Protein AF-A0A957RJS9-F1 (afdb_monomer)

Nearest PDB structures (foldseek):
  6m83-assembly1_A-2  TM=6.058E-01  e=1.752E+00  Streptomyces fradiae
  6m82-assembly1_A-2  TM=6.053E-01  e=2.153E+00  Streptomyces fradiae
  6m81-assembly1_C-2  TM=5.986E-01  e=2.267E+00  Streptomyces fradiae
  3bxo-assembly1_B  TM=5.721E-01  e=2.513E+00  Streptomyces venezuelae

Solvent-accessible surface area (backbone atoms only — not comparable to full-atom values): 9656 Å² total; per-residue (Å²): 142,85,58,65,47,76,35,85,45,81,56,71,43,81,48,77,42,83,60,87,64,25,33,35,44,46,62,37,84,12,66,46,78,31,78,49,84,51,72,44,66,46,45,76,47,80,50,68,35,68,59,49,77,48,74,51,97,72,52,40,38,40,34,41,34,48,60,46,31,28,43,76,87,35,50,47,50,44,44,31,32,28,30,42,66,40,62,101,87,44,92,41,78,52,57,82,74,50,52,46,35,33,78,46,60,27,24,38,45,33,41,48,99,61,36,39,30,40,36,35,43,25,39,34,79,62,99,77,39,38,38,40,33,46,38,36,40,40,43,45,75,59,86,56,80,44,79,45,74,52,76,49,73,47,69,78,55,71,38,80,43,75,44,59,65,64,94,59,83,80,84,127

Radius of gyration: 19.51 Å; Cα contacts (8 Å, |Δi|>4): 407; chains: 1; bounding box: 46×33×58 Å

Sequence (172 aa):
PGLYAAGTTPFAVDQWQPAGGELVHVQTDGVGVFAITDRVPIARTDEAVEGFTWQNAHYAAHVTSRGEVTVDGHELGRLTVWEECGDTYSDESGALLGTLLATSVPVLVERSAYHAVLAFDAAWQSVDRSATAQVRLTFDASPLLRWAIELDSQGANLRVEMAFATGRPGAI

Mean pr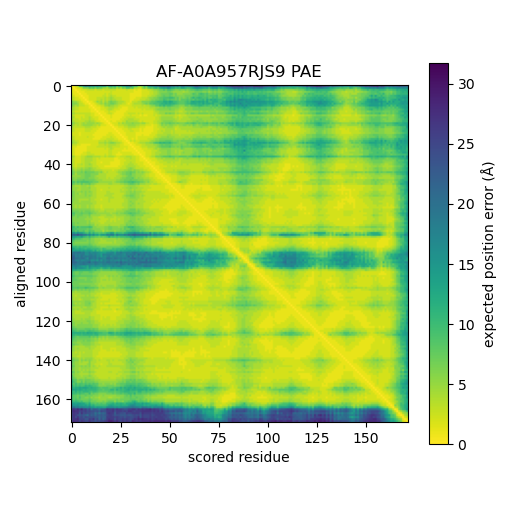edicted aligned error: 5.86 Å

Foldseek 3Di:
DFDKDAAPACDWDFFWDDDPQKTWTDTDRGGDIGGTDDIWGKDFWFDFDQKDWDDAPQWIWMAGQFRFIDIPNWGFWWKWKFFQPDDPPDRDTHDGPGTWTFPGGWTFGIDDPFKTKIWTKTKDDDDFKIKIKTWIWIGGNDNDTDIDIDMDMGDDRMDIDTDTRPPDDPPD

pLDDT: mean 91.06, std 10.21, range [40.44, 98.12]

Secondary structure (DSSP, 8-state):
---EEEE-SSSEEEEEEEETTEEEEEEEESSEEEE---EEEPEEEEEE-SEEEEE-SS-EEEEETT--EEETTEEEEEEEEEEE---TT---EEEEEEE-EESS--EEEEE-SSEEEEEEEEEEE-SS-EEEEEEEEEEESSS--EEEEEEEEESSSEEEEEEE--SS----

Structure (mmCIF, N/CA/C/O backbone):
data_AF-A0A957RJS9-F1
#
_entry.id   AF-A0A957RJS9-F1
#
loop_
_atom_site.group_PDB
_atom_site.id
_atom_site.type_symbol
_atom_site.label_atom_id
_atom_site.label_alt_id
_atom_site.label_comp_id
_atom_site.label_asym_id
_atom_site.label_entity_id
_atom_site.label_seq_id
_atom_site.pdbx_PDB_ins_code
_atom_site.Cartn_x
_atom_site.Cartn_y
_atom_site.Cartn_z
_atom_site.occupancy
_atom_site.B_iso_or_equiv
_atom_site.auth_seq_id
_atom_site.auth_comp_id
_atom_site.auth_asym_id
_atom_site.auth_atom_id
_atom_site.pdbx_PDB_model_num
ATOM 1 N N . PRO A 1 1 ? -8.770 11.585 32.599 1.00 67.06 1 PRO A N 1
ATOM 2 C CA . PRO A 1 1 ? -8.606 11.850 31.147 1.00 67.06 1 PRO A CA 1
ATOM 3 C C . PRO A 1 1 ? -8.996 10.600 30.351 1.00 67.06 1 PRO A C 1
ATOM 5 O O . PRO A 1 1 ? -8.531 9.523 30.701 1.00 67.06 1 PRO A O 1
ATOM 8 N N . GLY A 1 2 ? -9.891 10.728 29.369 1.00 86.50 2 GLY A N 1
ATOM 9 C CA . GLY A 1 2 ? -10.359 9.620 28.525 1.00 86.50 2 GLY A CA 1
ATOM 10 C C . GLY A 1 2 ? -10.203 9.964 27.045 1.00 86.50 2 GLY A C 1
ATOM 11 O O . GLY A 1 2 ? -10.063 11.142 26.713 1.00 86.50 2 GLY A O 1
ATOM 12 N N . LEU A 1 3 ? -10.205 8.952 26.177 1.00 91.44 3 LEU A N 1
ATOM 13 C CA . LEU A 1 3 ? -10.196 9.134 24.726 1.00 91.44 3 LEU A CA 1
ATOM 14 C C . LEU A 1 3 ? -11.609 8.943 24.176 1.00 91.44 3 LEU A C 1
ATOM 16 O O . LEU A 1 3 ? -12.323 8.029 24.587 1.00 91.44 3 LEU A O 1
ATOM 20 N N . TYR A 1 4 ? -11.987 9.812 23.245 1.00 93.56 4 TYR A N 1
ATOM 21 C CA . TYR A 1 4 ? -13.313 9.841 22.652 1.00 93.56 4 TYR A CA 1
ATOM 22 C C . TYR A 1 4 ? -13.207 10.008 21.136 1.00 93.56 4 TYR A C 1
ATOM 24 O O . TYR A 1 4 ? -12.315 10.708 20.656 1.00 93.56 4 TYR A O 1
ATOM 32 N N . ALA A 1 5 ? -14.137 9.405 20.400 1.00 92.88 5 ALA A N 1
ATOM 33 C CA . ALA A 1 5 ? -14.361 9.673 18.987 1.00 92.88 5 ALA A CA 1
ATOM 34 C C . ALA A 1 5 ? -15.458 10.734 18.835 1.00 92.88 5 ALA A C 1
ATOM 36 O O . ALA A 1 5 ? -16.499 10.645 19.487 1.00 92.88 5 ALA A O 1
ATOM 37 N N . ALA A 1 6 ? -15.240 11.722 17.968 1.00 92.69 6 ALA A N 1
ATOM 38 C CA . ALA A 1 6 ? -16.270 12.676 17.568 1.00 92.69 6 ALA A CA 1
ATOM 39 C C . ALA A 1 6 ? -16.845 12.250 16.209 1.00 92.69 6 ALA A C 1
ATOM 41 O O . ALA A 1 6 ? -16.182 12.378 15.181 1.00 92.69 6 ALA A O 1
ATOM 42 N N . GLY A 1 7 ? -18.067 11.722 16.215 1.00 91.06 7 GLY A N 1
ATOM 43 C CA . GLY A 1 7 ? -18.805 11.377 15.006 1.00 91.06 7 GLY A CA 1
ATOM 44 C C . GLY A 1 7 ? -19.395 12.630 14.366 1.00 91.06 7 GLY A C 1
ATOM 45 O O . GLY A 1 7 ? -20.123 13.381 15.013 1.00 91.06 7 GLY A O 1
ATOM 46 N N . THR A 1 8 ? -19.085 12.862 13.094 1.00 92.19 8 THR A N 1
ATOM 47 C CA . THR A 1 8 ? -19.638 13.966 12.283 1.00 92.19 8 THR A CA 1
ATOM 48 C C . THR A 1 8 ? -20.544 13.472 11.157 1.00 92.19 8 THR A C 1
ATOM 50 O O . THR A 1 8 ? -21.145 14.271 10.443 1.00 92.19 8 THR A O 1
ATOM 53 N N . THR A 1 9 ? -20.654 12.153 11.002 1.00 89.38 9 THR A N 1
ATOM 54 C CA . THR A 1 9 ? -21.473 11.485 9.989 1.00 89.38 9 THR A CA 1
ATOM 55 C C . THR A 1 9 ? -22.766 10.974 10.629 1.00 89.38 9 THR A C 1
ATOM 57 O O . THR A 1 9 ? -22.735 10.571 11.789 1.00 89.38 9 THR A O 1
ATOM 60 N N . PRO A 1 10 ? -23.897 10.952 9.902 1.00 91.31 10 PRO A N 1
ATOM 61 C CA . PRO A 1 10 ? -25.143 10.371 10.399 1.00 91.31 10 PRO A CA 1
ATOM 62 C C . PRO A 1 10 ? -25.140 8.832 10.389 1.00 91.31 10 PRO A C 1
ATOM 64 O O . PRO A 1 10 ? -26.079 8.226 10.892 1.00 91.31 10 PRO A O 1
ATOM 67 N N . PHE A 1 11 ? -24.125 8.201 9.798 1.00 92.75 11 PHE A N 1
ATOM 68 C CA . PHE A 1 11 ? -24.020 6.752 9.672 1.00 92.75 11 PHE A CA 1
ATOM 69 C C . PHE A 1 11 ? -23.257 6.137 10.840 1.00 92.75 11 PHE A C 1
ATOM 71 O O . PHE A 1 11 ? -22.338 6.751 11.393 1.00 92.75 11 PHE A O 1
ATOM 78 N N . ALA A 1 12 ? -23.617 4.894 11.162 1.00 92.12 12 ALA A N 1
ATOM 79 C CA . ALA A 1 12 ? -22.854 4.088 12.094 1.00 92.12 12 ALA A CA 1
ATOM 80 C C . ALA A 1 12 ? -21.463 3.774 11.524 1.00 92.12 12 ALA A C 1
ATOM 82 O O . ALA A 1 12 ? -21.300 3.523 10.328 1.00 92.12 12 ALA A O 1
ATOM 83 N N . VAL A 1 13 ? -20.466 3.784 12.399 1.00 91.12 13 VAL A N 1
ATOM 84 C CA . VAL A 1 13 ? -19.081 3.426 12.092 1.00 91.12 13 VAL A CA 1
ATOM 85 C C . VAL A 1 13 ? -18.659 2.387 13.109 1.00 91.12 13 VAL A C 1
ATOM 87 O O . VAL A 1 13 ? -18.857 2.597 14.300 1.00 91.12 13 VAL A O 1
ATOM 90 N N . ASP A 1 14 ? -18.072 1.297 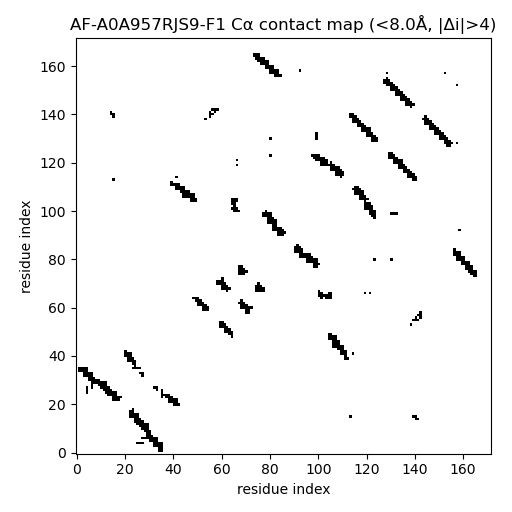12.634 1.00 92.56 14 ASP A N 1
ATOM 91 C CA . ASP A 1 14 ? -17.469 0.255 13.457 1.00 92.56 14 ASP A CA 1
ATOM 92 C C . ASP A 1 14 ? -16.160 -0.166 12.777 1.00 92.56 14 ASP A C 1
ATOM 94 O O . ASP A 1 14 ? -16.168 -0.905 11.791 1.00 92.56 14 ASP A O 1
ATOM 98 N N . GLN A 1 15 ? -15.039 0.414 13.213 1.00 91.75 15 GLN A N 1
ATOM 99 C CA . GLN A 1 15 ? -13.733 0.146 12.606 1.00 91.75 15 GLN A CA 1
ATOM 100 C C . GLN A 1 15 ? -12.565 0.445 13.543 1.00 91.75 15 GLN A C 1
ATOM 102 O O . GLN A 1 15 ? -12.635 1.316 14.410 1.00 91.75 15 GLN A O 1
ATOM 107 N N . TRP A 1 16 ? -11.444 -0.233 13.313 1.00 94.25 16 TRP A N 1
ATOM 108 C CA . TRP A 1 16 ? -10.171 0.100 13.942 1.00 94.25 16 TRP A CA 1
ATOM 109 C C . TRP A 1 16 ? -9.503 1.266 13.213 1.00 94.25 16 TRP A C 1
ATOM 111 O O . TRP A 1 16 ? -9.398 1.250 11.989 1.00 94.25 16 TRP A O 1
ATOM 121 N N . GLN A 1 17 ? -9.027 2.265 13.957 1.00 91.69 17 GLN A N 1
ATOM 122 C CA . GLN A 1 17 ? -8.297 3.403 13.396 1.00 91.69 17 GLN A CA 1
ATOM 123 C C . GLN A 1 17 ? -6.955 3.623 14.099 1.00 91.69 17 GLN A C 1
ATOM 125 O O . GLN A 1 17 ? -6.888 3.506 15.323 1.00 91.69 17 GLN A O 1
ATOM 130 N N . PRO A 1 18 ? -5.890 3.981 13.363 1.00 91.25 18 PRO A N 1
ATOM 131 C CA . PRO A 1 18 ? -4.617 4.349 13.967 1.00 91.25 18 PRO A CA 1
ATOM 132 C C . PRO A 1 18 ? -4.720 5.690 14.702 1.00 91.25 18 PRO A C 1
ATOM 134 O O . PRO A 1 18 ? -5.179 6.691 14.154 1.00 91.25 18 PRO A O 1
ATOM 137 N N . ALA A 1 19 ? -4.239 5.710 15.941 1.00 91.12 19 ALA A N 1
ATOM 138 C CA . ALA A 1 19 ? -4.125 6.887 16.790 1.00 91.12 19 ALA A CA 1
ATOM 139 C C . ALA A 1 19 ? -2.746 6.887 17.469 1.00 91.12 19 ALA A C 1
ATOM 141 O O . ALA A 1 19 ? -2.571 6.446 18.603 1.00 91.12 19 ALA A O 1
ATOM 142 N N . GLY A 1 20 ? -1.726 7.369 16.756 1.00 88.81 20 GLY A N 1
ATOM 143 C CA . GLY A 1 20 ? -0.347 7.337 17.244 1.00 88.81 20 GLY A CA 1
ATOM 144 C C . GLY A 1 20 ? 0.237 5.921 17.221 1.00 88.81 20 GLY A C 1
ATOM 145 O O . GLY A 1 20 ? 0.381 5.338 16.154 1.00 88.81 20 GLY A O 1
ATOM 146 N N . GLY A 1 21 ? 0.632 5.391 18.382 1.00 93.00 21 GLY A N 1
ATOM 147 C CA . GLY A 1 21 ? 1.246 4.057 18.519 1.00 93.00 21 GLY A CA 1
ATOM 148 C C . GLY A 1 21 ? 0.255 2.919 18.789 1.00 93.00 21 GLY A C 1
ATOM 149 O O . GLY A 1 21 ? 0.663 1.817 19.147 1.00 93.00 21 GLY A O 1
ATOM 150 N N . GLU A 1 22 ? -1.041 3.186 18.679 1.00 95.19 22 GLU A N 1
ATOM 151 C CA . GLU A 1 22 ? -2.117 2.242 18.966 1.00 95.19 22 GLU A CA 1
ATOM 152 C C . GLU A 1 22 ? -3.200 2.329 17.889 1.00 95.19 22 GLU A C 1
ATOM 154 O O . GLU A 1 22 ? -3.382 3.360 17.240 1.00 95.19 22 GLU A O 1
ATOM 159 N N . LEU A 1 23 ? -3.924 1.232 17.704 1.00 95.56 23 LEU A N 1
ATOM 160 C CA . LEU A 1 23 ? -5.236 1.231 17.090 1.00 95.56 23 LEU A CA 1
ATOM 161 C C . LEU A 1 23 ? -6.289 1.439 18.167 1.00 95.56 23 LEU A C 1
ATOM 163 O O . LEU A 1 23 ? -6.217 0.849 19.247 1.00 95.56 23 LEU A O 1
ATOM 167 N N . VAL A 1 24 ? -7.306 2.214 17.829 1.00 95.50 24 VAL A N 1
ATOM 168 C CA . VAL A 1 24 ? -8.487 2.436 18.654 1.00 95.50 24 VAL A CA 1
ATOM 169 C C . VAL A 1 24 ? -9.709 1.899 17.930 1.00 95.50 24 VAL A C 1
ATOM 171 O O . VAL A 1 24 ? -9.852 2.100 16.722 1.00 95.50 24 VAL A O 1
ATOM 174 N N . HIS A 1 25 ? -10.583 1.201 18.649 1.00 95.44 25 HIS A N 1
ATOM 175 C CA . HIS A 1 25 ? -11.841 0.740 18.072 1.00 95.44 25 HIS A CA 1
ATOM 176 C C . HIS A 1 25 ? -12.851 1.880 18.125 1.00 95.44 25 HIS A C 1
ATOM 178 O O . HIS A 1 25 ? -13.271 2.318 19.197 1.00 95.44 25 HIS A O 1
ATOM 184 N N . VAL A 1 26 ? -13.190 2.417 16.958 1.00 93.38 26 VAL A N 1
ATOM 185 C CA . VAL A 1 26 ? -14.136 3.519 16.821 1.00 93.38 26 VAL A CA 1
ATOM 186 C C . VAL A 1 26 ? -15.502 2.939 16.499 1.00 93.38 26 VAL A C 1
ATOM 188 O O . VAL A 1 26 ? -15.731 2.467 15.385 1.00 93.38 26 VAL A O 1
ATOM 191 N N . GLN A 1 27 ? -16.394 3.017 17.485 1.00 93.94 27 GLN A N 1
ATOM 192 C CA . GLN A 1 27 ? -17.803 2.670 17.359 1.00 93.94 27 GLN A CA 1
ATOM 193 C C . GLN A 1 27 ? -18.654 3.922 17.582 1.00 93.94 27 GLN A C 1
ATOM 195 O O . GLN A 1 27 ? -18.695 4.474 18.683 1.00 93.94 27 GLN A O 1
ATOM 200 N N . THR A 1 28 ? -19.306 4.401 16.526 1.00 93.75 28 THR A N 1
ATOM 201 C CA . THR A 1 28 ? -20.187 5.576 16.576 1.00 93.75 28 THR A CA 1
ATOM 202 C C . THR A 1 28 ? -21.535 5.242 15.963 1.00 93.75 28 THR A C 1
ATOM 204 O O . THR A 1 28 ? -21.579 4.514 14.977 1.00 93.75 28 THR A O 1
ATOM 207 N N . ASP A 1 29 ? -22.609 5.836 16.475 1.00 93.88 29 ASP A N 1
ATOM 208 C CA . ASP A 1 29 ? -23.967 5.712 15.929 1.00 93.88 29 ASP A CA 1
ATOM 209 C C . ASP A 1 29 ? -24.522 7.106 15.597 1.00 93.88 29 ASP A C 1
ATOM 211 O O . ASP A 1 29 ? -25.343 7.675 16.316 1.00 93.88 29 ASP A O 1
ATOM 215 N N . GLY A 1 30 ? -23.966 7.719 14.549 1.00 92.81 30 GLY A N 1
ATOM 216 C CA . GLY A 1 30 ? -24.329 9.064 14.108 1.00 92.81 30 GLY A CA 1
ATOM 217 C C . GLY A 1 30 ? -23.475 10.193 14.699 1.00 92.81 30 GLY A C 1
ATOM 218 O O . GLY A 1 30 ? -22.321 10.013 15.101 1.00 92.81 30 GLY A O 1
ATOM 219 N N . VAL A 1 31 ? -24.047 11.401 14.715 1.00 95.19 31 VAL A N 1
ATOM 220 C CA . VAL A 1 31 ? -23.353 12.622 15.149 1.00 95.19 31 VAL A CA 1
ATOM 221 C C . VAL A 1 31 ? -23.305 12.686 16.674 1.00 95.19 31 VAL A C 1
ATOM 223 O O . VAL A 1 31 ? -24.347 12.727 17.326 1.00 95.19 31 VAL A O 1
ATOM 226 N N . GLY A 1 32 ? -22.107 12.737 17.258 1.00 95.00 32 GLY A N 1
ATOM 227 C CA . GLY A 1 32 ? -21.956 12.726 18.714 1.00 95.00 32 GLY A CA 1
ATOM 228 C C . GLY A 1 32 ? -20.527 12.509 19.199 1.00 95.00 32 GLY A C 1
ATOM 229 O O . GLY A 1 32 ? -19.574 12.556 18.425 1.00 95.00 32 GLY A O 1
ATOM 230 N N . VAL A 1 33 ? -20.383 12.276 20.503 1.00 95.38 33 VAL A N 1
ATOM 231 C CA . VAL A 1 33 ? -19.105 11.958 21.150 1.00 95.38 33 VAL A CA 1
ATOM 232 C C . VAL A 1 33 ? -19.229 10.599 21.826 1.00 95.38 33 VAL A C 1
ATOM 234 O O . VAL A 1 33 ? -20.102 10.405 22.669 1.00 95.38 33 VAL A O 1
ATOM 237 N N . PHE A 1 34 ? -18.347 9.672 21.466 1.00 95.19 34 PHE A N 1
ATOM 238 C CA . PHE A 1 34 ? -18.408 8.270 21.874 1.00 95.19 34 PHE A CA 1
ATOM 239 C C . PHE A 1 34 ? -17.125 7.894 22.610 1.00 95.19 34 PHE A C 1
ATOM 241 O O . PHE A 1 34 ? -16.030 8.264 22.185 1.00 95.19 34 PHE A O 1
ATOM 248 N N . ALA A 1 35 ? -17.245 7.204 23.745 1.00 95.25 35 ALA A N 1
ATOM 249 C CA . ALA A 1 35 ? -16.085 6.768 24.516 1.00 95.25 35 ALA A CA 1
ATOM 250 C C . ALA A 1 35 ? -15.364 5.620 23.800 1.00 95.25 35 ALA A C 1
ATOM 252 O O . ALA A 1 35 ? -16.009 4.707 23.296 1.00 95.25 35 ALA A O 1
ATOM 253 N N . ILE A 1 36 ? -14.031 5.656 23.794 1.00 95.19 36 ILE A N 1
ATOM 254 C CA . ILE A 1 36 ? -13.207 4.577 23.243 1.00 95.19 36 ILE A CA 1
ATOM 255 C C . ILE A 1 36 ? -12.752 3.674 24.384 1.00 95.19 36 ILE A C 1
ATOM 257 O O . ILE A 1 36 ? -12.014 4.114 25.271 1.00 95.19 36 ILE A O 1
ATOM 261 N N . THR A 1 37 ? -13.176 2.415 24.343 1.00 91.50 37 THR A N 1
ATOM 262 C CA . THR A 1 37 ? -12.833 1.394 25.343 1.00 91.50 37 THR A CA 1
ATOM 263 C C . THR A 1 37 ? -11.740 0.454 24.861 1.00 91.50 37 THR A C 1
ATOM 265 O O . THR A 1 37 ? -10.854 0.116 25.645 1.00 91.50 37 THR A O 1
ATOM 268 N N . ASP A 1 38 ? -11.758 0.092 23.578 1.00 95.06 38 ASP A N 1
ATOM 269 C CA . ASP A 1 38 ? -10.871 -0.932 23.035 1.00 95.06 38 ASP A CA 1
ATOM 270 C C . ASP A 1 38 ? -9.694 -0.334 22.272 1.00 95.06 38 ASP A C 1
ATOM 272 O O . ASP A 1 38 ? -9.820 0.580 21.449 1.00 95.06 38 ASP A O 1
ATOM 276 N N . ARG A 1 39 ? -8.511 -0.854 22.603 1.00 94.75 39 ARG A N 1
ATOM 277 C CA . ARG A 1 39 ? -7.219 -0.365 22.131 1.00 94.75 39 ARG A CA 1
ATOM 278 C C . ARG A 1 39 ? -6.269 -1.527 21.928 1.00 94.75 39 ARG A C 1
ATOM 280 O O . ARG A 1 39 ? -6.190 -2.418 22.772 1.00 94.75 39 ARG A O 1
ATOM 287 N N . VAL A 1 40 ? -5.512 -1.488 20.841 1.00 96.25 40 VAL A N 1
ATOM 288 C CA . VAL A 1 40 ? -4.492 -2.494 20.537 1.00 96.25 40 VAL A CA 1
ATOM 289 C C . VAL A 1 40 ? -3.197 -1.782 20.159 1.00 96.25 40 VAL A C 1
ATOM 291 O O . VAL A 1 40 ? -3.232 -0.900 19.306 1.00 96.25 40 VAL A O 1
ATOM 294 N N . PRO A 1 41 ? -2.044 -2.125 20.758 1.00 96.38 41 PRO A N 1
ATOM 295 C CA . PRO A 1 41 ? -0.779 -1.513 20.371 1.00 96.38 41 PRO A CA 1
ATOM 296 C C . PRO A 1 41 ? -0.422 -1.853 18.918 1.00 96.38 41 PRO A C 1
ATOM 298 O O . PRO A 1 41 ? -0.648 -2.973 18.454 1.00 96.38 41 PRO A O 1
ATOM 301 N N . ILE A 1 42 ? 0.184 -0.896 18.218 1.00 96.69 42 ILE A N 1
ATOM 302 C CA . ILE A 1 42 ? 0.819 -1.124 16.919 1.00 96.69 42 ILE A CA 1
ATOM 303 C C . ILE A 1 42 ? 2.301 -1.387 17.177 1.00 96.69 42 ILE A C 1
ATOM 305 O O . ILE A 1 42 ? 3.028 -0.517 17.662 1.00 96.69 42 ILE A O 1
ATOM 309 N N . ALA A 1 43 ? 2.760 -2.590 16.848 1.00 96.50 43 ALA A N 1
ATOM 310 C CA . ALA A 1 43 ? 4.179 -2.900 16.856 1.00 96.50 43 ALA A CA 1
ATOM 311 C C . ALA A 1 43 ? 4.845 -2.231 15.648 1.00 96.50 43 ALA A C 1
ATOM 313 O O . ALA A 1 43 ? 4.395 -2.409 14.517 1.00 96.50 43 ALA A O 1
ATOM 314 N N . ARG A 1 44 ? 5.924 -1.482 15.889 1.00 95.50 44 ARG A N 1
ATOM 315 C CA . ARG A 1 44 ? 6.834 -1.026 14.833 1.00 95.50 44 ARG A CA 1
ATOM 316 C C . ARG A 1 44 ? 7.903 -2.080 14.627 1.00 95.50 44 ARG A C 1
ATOM 318 O O . ARG A 1 44 ? 8.464 -2.570 15.605 1.00 95.50 44 ARG A O 1
ATOM 325 N N . THR A 1 45 ? 8.150 -2.429 13.377 1.00 95.31 45 THR A N 1
ATOM 326 C CA . THR A 1 45 ? 9.032 -3.537 13.010 1.00 95.31 45 THR A CA 1
ATOM 327 C C . THR A 1 45 ? 9.908 -3.135 11.826 1.00 95.31 45 THR A C 1
ATOM 329 O O . THR A 1 45 ? 9.620 -2.166 11.126 1.00 95.31 45 THR A O 1
ATOM 332 N N . ASP A 1 46 ? 11.005 -3.854 11.641 1.00 95.88 46 ASP A N 1
ATOM 333 C CA . ASP A 1 46 ? 11.898 -3.811 10.485 1.00 95.88 46 ASP A CA 1
ATOM 334 C C . ASP A 1 46 ? 12.038 -5.210 9.851 1.00 95.88 46 ASP A C 1
ATOM 336 O O . ASP A 1 46 ? 13.013 -5.508 9.163 1.00 95.88 46 ASP A O 1
ATOM 340 N N . GLU A 1 47 ? 11.044 -6.075 10.078 1.00 96.88 47 GLU A N 1
ATOM 341 C CA . GLU A 1 47 ? 10.996 -7.440 9.562 1.00 96.88 47 GLU A CA 1
ATOM 342 C C . GLU A 1 47 ? 10.934 -7.428 8.028 1.00 96.88 47 GLU A C 1
ATOM 344 O O . GLU A 1 47 ? 9.928 -7.035 7.433 1.00 96.88 47 GLU A O 1
ATOM 349 N N . ALA A 1 48 ? 12.010 -7.882 7.384 1.00 96.88 48 ALA A N 1
ATOM 350 C CA . ALA A 1 48 ? 12.023 -8.159 5.954 1.00 96.88 48 ALA A CA 1
ATOM 351 C C . ALA A 1 48 ? 11.213 -9.431 5.662 1.00 96.88 48 ALA A C 1
ATOM 353 O O . ALA A 1 48 ? 11.450 -10.480 6.264 1.00 96.88 48 ALA A O 1
ATOM 354 N N . VAL A 1 49 ? 10.274 -9.346 4.721 1.00 96.06 49 VAL A N 1
ATOM 355 C CA . VAL A 1 49 ? 9.337 -10.423 4.392 1.00 96.06 49 VAL A CA 1
ATOM 356 C C . VAL A 1 49 ? 9.428 -10.792 2.915 1.00 96.06 49 VAL A C 1
ATOM 358 O O . VAL A 1 49 ? 9.156 -9.990 2.026 1.00 96.06 49 VAL A O 1
ATOM 361 N N . GLU A 1 50 ? 9.785 -12.046 2.632 1.00 94.56 50 GLU A N 1
ATOM 362 C CA . GLU A 1 50 ? 9.829 -12.563 1.253 1.00 94.56 50 GLU A CA 1
ATOM 363 C C . GLU A 1 50 ? 8.434 -12.748 0.640 1.00 94.56 50 GLU A C 1
ATOM 365 O O . GLU A 1 50 ? 8.275 -12.817 -0.579 1.00 94.56 50 GLU A O 1
ATOM 370 N N . GLY A 1 51 ? 7.422 -12.830 1.498 1.00 95.25 51 GLY A N 1
ATOM 371 C CA . GLY A 1 51 ? 6.025 -12.872 1.127 1.00 95.25 51 GLY A CA 1
ATOM 372 C C . GLY A 1 51 ? 5.173 -12.426 2.305 1.00 95.25 51 GLY A C 1
ATOM 373 O O . GLY A 1 51 ? 5.395 -12.858 3.437 1.00 95.25 51 GLY A O 1
ATOM 374 N N . PHE A 1 52 ? 4.196 -11.569 2.045 1.00 97.00 52 PHE A N 1
ATOM 375 C CA . PHE A 1 52 ? 3.267 -11.082 3.056 1.00 97.00 52 PHE A CA 1
ATOM 376 C C . PHE A 1 52 ? 1.841 -11.416 2.646 1.00 97.00 52 PHE A C 1
ATOM 378 O O . PHE A 1 52 ? 1.458 -11.175 1.505 1.00 97.00 52 PHE A O 1
ATOM 385 N N . THR A 1 53 ? 1.051 -11.951 3.574 1.00 96.88 53 THR A N 1
ATOM 386 C CA . THR A 1 53 ? -0.361 -12.260 3.339 1.00 96.88 53 THR A CA 1
ATOM 387 C C . THR A 1 53 ? -1.224 -11.509 4.337 1.00 96.88 53 THR A C 1
ATOM 389 O O . THR A 1 53 ? -0.962 -11.532 5.541 1.00 96.88 53 THR A O 1
ATOM 392 N N . TRP A 1 54 ? -2.282 -10.890 3.827 1.00 96.94 54 TRP A N 1
ATOM 393 C CA . TRP A 1 54 ? -3.329 -10.251 4.607 1.00 96.94 54 TRP A CA 1
ATOM 394 C C . TRP A 1 54 ? -4.681 -10.848 4.245 1.00 96.94 54 TRP A C 1
ATOM 396 O O . TRP A 1 54 ? -4.941 -11.134 3.079 1.00 96.94 54 TRP A O 1
ATOM 406 N N . GLN A 1 55 ? -5.557 -11.005 5.230 1.00 96.62 55 GLN A N 1
ATOM 407 C CA . GLN A 1 55 ? -6.930 -11.419 4.988 1.00 96.62 55 GLN A CA 1
ATOM 408 C C . GLN A 1 55 ? -7.862 -10.732 5.979 1.00 96.62 55 GLN A C 1
ATOM 410 O O . GLN A 1 55 ? -7.616 -10.748 7.185 1.00 96.62 55 GLN A O 1
ATOM 415 N N . ASN A 1 56 ? -8.952 -10.170 5.467 1.00 94.44 56 ASN A N 1
ATOM 416 C CA . ASN A 1 56 ? -10.057 -9.661 6.271 1.00 94.44 56 ASN A CA 1
ATOM 417 C C . ASN A 1 56 ? -11.398 -10.197 5.730 1.00 94.44 56 ASN A C 1
ATOM 419 O O . ASN A 1 56 ? -11.432 -11.130 4.929 1.00 94.44 56 ASN A O 1
ATOM 423 N N . ALA A 1 57 ? -12.516 -9.636 6.193 1.00 94.38 57 ALA A N 1
ATOM 424 C CA . ALA A 1 57 ? -13.853 -10.052 5.764 1.00 94.38 57 ALA A CA 1
ATOM 425 C C . ALA A 1 57 ? -14.178 -9.726 4.289 1.00 94.38 57 ALA A C 1
ATOM 427 O O . ALA A 1 57 ? -15.194 -10.192 3.777 1.00 94.38 57 ALA A O 1
ATOM 428 N N . HIS A 1 58 ? -13.352 -8.917 3.624 1.00 94.19 58 HIS A N 1
ATOM 429 C CA . HIS A 1 58 ? -13.616 -8.358 2.301 1.00 94.19 58 HIS A CA 1
ATOM 430 C C . HIS A 1 58 ? -12.681 -8.894 1.218 1.00 94.19 58 HIS A C 1
ATOM 432 O O . HIS A 1 58 ? -13.139 -9.073 0.094 1.00 94.19 58 HIS A O 1
ATOM 438 N N . TYR A 1 59 ? -11.405 -9.127 1.536 1.00 94.25 59 TYR A N 1
ATOM 439 C CA . TYR A 1 59 ? -10.408 -9.579 0.568 1.00 94.25 59 TYR A CA 1
ATOM 440 C C . TYR A 1 59 ? -9.273 -10.379 1.217 1.00 94.25 59 TYR A C 1
ATOM 442 O O . TYR A 1 59 ? -9.001 -10.268 2.420 1.00 94.25 59 TYR A O 1
ATOM 450 N N . ALA A 1 60 ? -8.569 -11.150 0.390 1.00 95.38 60 ALA A N 1
ATOM 451 C CA . ALA A 1 60 ? -7.274 -11.740 0.701 1.00 95.38 60 ALA A CA 1
ATOM 452 C C . ALA A 1 60 ? -6.203 -11.155 -0.227 1.00 95.38 60 ALA A C 1
ATOM 454 O O . ALA A 1 60 ? -6.332 -11.219 -1.446 1.00 95.38 60 ALA A O 1
ATOM 455 N N . ALA A 1 61 ? -5.137 -10.594 0.338 1.00 95.50 61 ALA A N 1
ATOM 456 C CA . ALA A 1 61 ? -4.027 -10.022 -0.412 1.00 95.50 61 ALA A CA 1
ATOM 457 C C . ALA A 1 61 ? -2.726 -10.782 -0.157 1.00 95.50 61 ALA A C 1
ATOM 459 O O . ALA A 1 61 ? -2.469 -11.237 0.959 1.00 95.50 61 ALA A O 1
ATOM 460 N N . HIS A 1 62 ? -1.883 -10.863 -1.181 1.00 96.06 62 HIS A N 1
ATOM 461 C CA . HIS A 1 62 ? -0.531 -11.390 -1.085 1.00 96.06 62 HIS A CA 1
ATOM 462 C C . HIS A 1 62 ? 0.459 -10.470 -1.802 1.00 96.06 62 HIS A C 1
ATOM 464 O O . HIS A 1 62 ? 0.212 -10.067 -2.939 1.00 96.06 62 HIS A O 1
ATOM 470 N N . VAL A 1 63 ? 1.573 -10.159 -1.137 1.00 95.69 63 VAL A N 1
ATOM 471 C CA . VAL A 1 63 ? 2.677 -9.354 -1.672 1.00 95.69 63 VAL A CA 1
ATOM 472 C C . VAL A 1 63 ? 3.932 -10.207 -1.747 1.00 95.69 63 VAL A C 1
ATOM 474 O O . VAL A 1 63 ? 4.307 -10.820 -0.748 1.00 95.69 63 VAL A O 1
ATOM 477 N N . THR A 1 64 ? 4.583 -10.239 -2.908 1.00 94.88 64 THR A N 1
ATOM 478 C CA . THR A 1 64 ? 5.825 -10.998 -3.121 1.00 94.88 64 THR A CA 1
ATOM 479 C C . THR A 1 64 ? 7.063 -10.178 -2.753 1.00 94.88 64 THR A C 1
ATOM 481 O O . THR A 1 64 ? 7.013 -8.952 -2.644 1.00 94.88 64 THR A O 1
ATOM 484 N N . SER A 1 65 ? 8.222 -10.835 -2.661 1.00 94.50 65 SER A N 1
ATOM 485 C CA . SER A 1 65 ? 9.530 -10.186 -2.483 1.00 94.50 65 SER A CA 1
ATOM 486 C C . SER A 1 65 ? 9.913 -9.211 -3.601 1.00 94.50 65 SER A C 1
ATOM 488 O O . SER A 1 65 ? 10.851 -8.437 -3.438 1.00 94.50 65 SER A O 1
ATOM 490 N N . ARG A 1 66 ? 9.199 -9.236 -4.732 1.00 93.06 66 ARG A N 1
ATOM 491 C CA . ARG A 1 66 ? 9.380 -8.307 -5.855 1.00 93.06 66 ARG A CA 1
ATOM 492 C C . ARG A 1 66 ? 8.455 -7.093 -5.790 1.00 93.06 66 ARG A C 1
ATOM 494 O O . ARG A 1 66 ? 8.503 -6.263 -6.695 1.00 93.06 66 ARG A O 1
ATOM 501 N N . GLY A 1 67 ? 7.631 -6.984 -4.746 1.00 91.50 67 GLY A N 1
ATOM 502 C CA . GLY A 1 67 ? 6.634 -5.922 -4.605 1.00 91.50 67 GLY A CA 1
ATOM 503 C C . GLY A 1 67 ? 5.398 -6.128 -5.483 1.00 91.50 67 GLY A C 1
ATOM 504 O O . GLY A 1 67 ? 4.609 -5.203 -5.654 1.00 91.50 67 GLY A O 1
ATOM 505 N N . GLU A 1 68 ? 5.217 -7.323 -6.051 1.00 92.31 68 GLU A N 1
ATOM 506 C CA . GLU A 1 68 ? 4.021 -7.658 -6.822 1.00 92.31 68 GLU A CA 1
ATOM 507 C C . GLU A 1 68 ? 2.882 -7.962 -5.856 1.00 92.31 68 GLU A C 1
ATOM 509 O O . GLU A 1 68 ? 3.048 -8.746 -4.918 1.00 92.31 68 GLU A O 1
ATOM 514 N N . VAL A 1 69 ? 1.724 -7.355 -6.095 1.00 93.25 69 VAL A N 1
ATOM 515 C CA . VAL A 1 69 ? 0.558 -7.487 -5.226 1.00 93.25 69 VAL A CA 1
ATOM 516 C C . VAL A 1 69 ? -0.539 -8.244 -5.960 1.00 93.25 69 VAL A C 1
ATOM 518 O O . VAL A 1 69 ? -0.861 -7.971 -7.116 1.00 93.25 69 VAL A O 1
ATOM 521 N N . THR A 1 70 ? -1.128 -9.213 -5.271 1.00 92.50 70 THR A N 1
ATOM 522 C CA . THR A 1 70 ? -2.303 -9.953 -5.731 1.00 92.50 70 THR A CA 1
ATOM 523 C C . THR A 1 70 ? -3.415 -9.828 -4.703 1.00 92.50 70 THR A C 1
ATOM 525 O O . THR A 1 70 ? -3.149 -9.872 -3.504 1.00 92.50 70 THR A O 1
ATOM 528 N N . VAL A 1 71 ? -4.654 -9.665 -5.160 1.00 91.44 71 VAL A N 1
ATOM 529 C CA . VAL A 1 71 ? -5.855 -9.626 -4.320 1.00 91.44 71 VAL A CA 1
ATOM 530 C C . VAL A 1 71 ? -6.874 -10.605 -4.883 1.00 91.44 71 VAL A C 1
ATOM 532 O O . VAL A 1 71 ? -7.176 -10.574 -6.074 1.00 91.44 71 VAL A O 1
ATOM 535 N N . ASP A 1 72 ? -7.341 -11.523 -4.041 1.00 90.31 72 ASP A N 1
ATOM 536 C CA . ASP A 1 72 ? -8.250 -12.620 -4.388 1.00 90.31 72 ASP A CA 1
ATOM 537 C C . ASP A 1 72 ? -7.784 -13.423 -5.618 1.00 90.31 72 ASP A C 1
ATOM 539 O O . ASP A 1 72 ? -8.571 -13.859 -6.455 1.00 90.31 72 ASP A O 1
ATOM 543 N N . GLY A 1 73 ? -6.463 -13.607 -5.737 1.00 85.94 73 GLY A N 1
ATOM 544 C CA . GLY A 1 73 ? -5.824 -14.326 -6.844 1.00 85.94 73 GLY A CA 1
ATOM 545 C C . GLY A 1 73 ? -5.649 -13.519 -8.135 1.00 85.94 73 GLY A C 1
ATOM 546 O O . GLY A 1 73 ? -5.136 -14.057 -9.115 1.00 85.94 73 GLY A O 1
ATOM 547 N N . HIS A 1 74 ? -6.028 -12.240 -8.152 1.00 87.75 74 HIS A N 1
ATOM 548 C CA . HIS A 1 74 ? -5.843 -11.340 -9.289 1.00 87.75 74 HIS A CA 1
ATOM 549 C C . HIS A 1 74 ? -4.676 -10.383 -9.049 1.00 87.75 74 HIS A C 1
ATOM 551 O O . HIS A 1 74 ? -4.548 -9.826 -7.963 1.00 87.75 74 HIS A O 1
ATOM 557 N N . GLU A 1 75 ? -3.834 -10.157 -10.059 1.00 86.69 75 GLU A N 1
ATOM 558 C CA . GLU A 1 75 ? -2.763 -9.158 -9.977 1.00 86.69 75 GLU A CA 1
ATOM 559 C C . GLU A 1 75 ? -3.373 -7.756 -9.822 1.00 86.69 75 GLU A C 1
ATOM 561 O O . GLU A 1 75 ? -4.162 -7.304 -10.658 1.00 86.69 75 GLU A O 1
ATOM 566 N N . LEU A 1 76 ? -3.027 -7.080 -8.730 1.00 82.69 76 LEU A N 1
ATOM 567 C CA . LEU A 1 76 ? -3.571 -5.784 -8.361 1.00 82.69 76 LEU A CA 1
ATOM 568 C C . LEU A 1 76 ? -2.417 -4.836 -8.048 1.00 82.69 76 LEU A C 1
ATOM 570 O O . LEU A 1 76 ? -1.905 -4.845 -6.938 1.00 82.69 76 LEU A O 1
ATOM 574 N N . GLY A 1 77 ? -2.049 -3.982 -8.998 1.00 75.94 77 GLY A N 1
ATOM 575 C CA . GLY A 1 77 ? -1.122 -2.888 -8.737 1.00 75.94 77 GLY A CA 1
ATOM 576 C C . GLY A 1 77 ? 0.334 -3.236 -9.021 1.00 75.94 77 GLY A C 1
ATOM 577 O O . GLY A 1 77 ? 1.169 -3.257 -8.123 1.00 75.94 77 GLY A O 1
ATOM 578 N N . ARG A 1 78 ? 0.659 -3.453 -10.298 1.00 86.12 78 ARG A N 1
ATOM 579 C CA . ARG A 1 78 ? 2.047 -3.447 -10.780 1.00 86.12 78 ARG A CA 1
ATOM 580 C C . ARG A 1 78 ? 2.360 -2.100 -11.419 1.00 86.12 78 ARG A C 1
ATOM 582 O O . ARG A 1 78 ? 1.632 -1.665 -12.304 1.00 86.12 78 ARG A O 1
ATOM 589 N N . LEU A 1 79 ? 3.447 -1.450 -11.010 1.00 91.38 79 LEU A N 1
ATOM 590 C CA . LEU A 1 79 ? 3.879 -0.197 -11.631 1.00 91.38 79 LEU A CA 1
ATOM 591 C C . LEU A 1 79 ? 4.633 -0.490 -12.931 1.00 91.38 79 LEU A C 1
ATOM 593 O O . LEU A 1 79 ? 5.732 -1.042 -12.928 1.00 91.38 79 LEU A O 1
ATOM 597 N N . THR A 1 80 ? 4.023 -0.133 -14.051 1.00 92.69 80 THR A N 1
ATOM 598 C CA . THR A 1 80 ? 4.542 -0.344 -15.406 1.00 92.69 80 THR A CA 1
ATOM 599 C C . THR A 1 80 ? 5.059 0.960 -15.990 1.00 92.69 80 THR A C 1
ATOM 601 O O . THR A 1 80 ? 4.492 2.019 -15.734 1.00 92.69 80 THR A O 1
ATOM 604 N N . VAL A 1 81 ? 6.152 0.884 -16.751 1.00 94.38 81 VAL A N 1
ATOM 605 C CA . VAL A 1 81 ? 6.772 2.039 -17.409 1.00 94.38 81 VAL A CA 1
ATOM 606 C C . VAL A 1 81 ? 6.523 1.951 -18.899 1.00 94.38 81 VAL A C 1
ATOM 608 O O . VAL A 1 81 ? 6.886 0.957 -19.530 1.00 94.38 81 VAL A O 1
ATOM 611 N N . TRP A 1 82 ? 5.958 3.012 -19.449 1.00 94.31 82 TRP A N 1
ATOM 612 C CA . TRP A 1 82 ? 5.636 3.168 -20.856 1.00 94.31 82 TRP A CA 1
ATOM 613 C C . TRP A 1 82 ? 6.396 4.355 -21.433 1.00 94.31 82 TRP A C 1
ATOM 615 O O . TRP A 1 82 ? 6.790 5.280 -20.716 1.00 94.31 82 TRP A O 1
ATOM 625 N N . GLU A 1 83 ? 6.610 4.314 -22.739 1.00 93.38 83 GLU A N 1
ATOM 626 C CA . GLU A 1 83 ? 7.019 5.491 -23.484 1.00 93.38 83 GLU A CA 1
ATOM 627 C C . GLU A 1 83 ? 5.846 6.469 -23.552 1.00 93.38 83 GLU A C 1
ATOM 629 O O . GLU A 1 83 ? 4.744 6.094 -23.945 1.00 93.38 83 GLU A O 1
ATOM 634 N N . GLU A 1 84 ? 6.080 7.715 -23.152 1.00 90.12 84 GLU A N 1
ATOM 635 C CA . GLU A 1 84 ? 5.113 8.790 -23.361 1.00 90.12 84 GLU A CA 1
ATOM 636 C C . GLU A 1 84 ? 5.337 9.359 -24.765 1.00 90.12 84 GLU A C 1
ATOM 638 O O . GLU A 1 84 ? 6.384 9.954 -25.037 1.00 90.12 84 GLU A O 1
ATOM 643 N N . CYS A 1 85 ? 4.385 9.124 -25.668 1.00 88.56 85 CYS A N 1
ATOM 644 C CA . CYS A 1 85 ? 4.417 9.644 -27.035 1.00 88.56 85 CYS A CA 1
ATOM 645 C C . CYS A 1 85 ? 3.472 10.833 -27.230 1.00 88.56 85 CYS A C 1
ATOM 647 O O . CYS A 1 85 ? 3.499 11.449 -28.297 1.00 88.56 85 CYS A O 1
ATOM 649 N N . GLY A 1 86 ? 2.658 11.155 -26.225 1.00 83.94 86 GLY A N 1
ATOM 650 C CA . GLY A 1 86 ? 1.763 12.289 -26.256 1.00 83.94 86 GLY A CA 1
ATOM 651 C C . GLY A 1 86 ? 2.478 13.633 -26.137 1.00 83.94 86 GLY A C 1
ATOM 652 O O . GLY A 1 86 ? 3.618 13.745 -25.677 1.00 83.94 86 GLY A O 1
ATOM 653 N N . ASP A 1 87 ? 1.787 14.688 -26.558 1.00 80.81 87 ASP A N 1
ATOM 654 C CA . ASP A 1 87 ? 2.114 16.055 -26.181 1.00 80.81 87 ASP A CA 1
ATOM 655 C C . ASP A 1 87 ? 1.320 16.499 -24.935 1.00 80.81 87 ASP A C 1
ATOM 657 O O . ASP A 1 87 ? 0.650 15.718 -24.268 1.00 80.81 87 ASP A O 1
ATOM 661 N N . THR A 1 88 ? 1.383 17.788 -24.594 1.00 80.56 88 THR A N 1
ATOM 662 C CA . THR A 1 88 ? 0.662 18.356 -23.438 1.00 80.56 88 THR A CA 1
ATOM 663 C C . THR A 1 88 ? -0.866 18.168 -23.494 1.00 80.56 88 THR A C 1
ATOM 665 O O . THR A 1 88 ? -1.537 18.352 -22.479 1.00 80.56 88 THR A O 1
ATOM 668 N N . TYR A 1 89 ? -1.429 17.825 -24.655 1.00 82.38 89 TYR A N 1
ATOM 669 C CA . TYR A 1 89 ? -2.864 17.732 -24.915 1.00 82.38 89 TYR A CA 1
ATOM 670 C C . TYR A 1 89 ? -3.326 16.347 -25.394 1.00 82.38 89 TYR A C 1
ATOM 672 O O . TYR A 1 89 ? -4.528 16.168 -25.611 1.00 82.38 89 TYR A O 1
ATOM 680 N N . SER A 1 90 ? -2.428 15.373 -25.541 1.00 79.12 90 SER A N 1
ATOM 681 C CA . SER A 1 90 ? -2.758 14.011 -25.969 1.00 79.12 90 SER A CA 1
ATOM 682 C C . SER A 1 90 ? -2.158 12.982 -25.020 1.00 79.12 90 SER A C 1
ATOM 684 O O . SER A 1 90 ? -0.991 13.089 -24.669 1.00 79.12 90 SER A O 1
ATOM 686 N N . ASP A 1 91 ? -2.930 11.960 -24.670 1.00 74.62 91 ASP A N 1
ATOM 687 C CA . ASP A 1 91 ? -2.484 10.865 -23.808 1.00 74.62 91 ASP A CA 1
ATOM 688 C C . ASP A 1 91 ? -2.170 9.624 -24.661 1.00 74.62 91 ASP A C 1
ATOM 690 O O . ASP A 1 91 ? -2.946 8.667 -24.708 1.00 74.62 91 ASP A O 1
ATOM 694 N N . GLU A 1 92 ? -1.078 9.677 -25.430 1.00 81.75 92 GLU A N 1
ATOM 695 C CA . GLU A 1 92 ? -0.686 8.605 -26.354 1.00 81.75 92 GLU A CA 1
ATOM 696 C C . GLU A 1 92 ? 0.417 7.738 -25.739 1.00 81.75 92 GLU A C 1
ATOM 698 O O . GLU A 1 92 ? 1.596 8.093 -25.730 1.00 81.75 92 GLU A O 1
ATOM 703 N N . SER A 1 93 ? 0.026 6.565 -25.238 1.00 79.50 93 SER A N 1
ATOM 704 C CA . SER A 1 93 ? 0.978 5.574 -24.733 1.00 79.50 93 SER A CA 1
ATOM 705 C C . SER A 1 93 ? 1.706 4.881 -25.888 1.00 79.50 93 SER A C 1
ATOM 707 O O . SER A 1 93 ? 1.081 4.321 -26.795 1.00 79.50 93 SER A O 1
ATOM 709 N N . GLY A 1 94 ? 3.036 4.926 -25.844 1.00 88.38 94 GLY A N 1
ATOM 710 C CA . GLY A 1 94 ? 3.929 4.217 -26.747 1.00 88.38 94 GLY A CA 1
ATOM 711 C C . GLY A 1 94 ? 4.193 2.778 -26.301 1.00 88.38 94 GLY A C 1
ATOM 712 O O . GLY A 1 94 ? 3.324 2.071 -25.787 1.00 88.38 94 GLY A O 1
ATOM 713 N N . ALA A 1 95 ? 5.416 2.298 -26.523 1.00 92.75 95 ALA A N 1
ATOM 714 C CA . ALA A 1 95 ? 5.785 0.934 -26.156 1.00 92.75 95 ALA A CA 1
ATOM 715 C C . ALA A 1 95 ? 5.906 0.752 -24.631 1.00 92.75 95 ALA A C 1
ATOM 717 O O . ALA A 1 95 ? 6.392 1.632 -23.919 1.00 92.75 95 ALA A O 1
ATOM 718 N N . LEU A 1 96 ? 5.548 -0.439 -24.134 1.00 93.25 96 LEU A N 1
ATOM 719 C CA . LEU A 1 96 ? 5.889 -0.857 -22.772 1.00 93.25 96 LEU A CA 1
ATOM 720 C C . LEU A 1 96 ? 7.413 -0.995 -22.661 1.00 93.25 96 LEU A C 1
ATOM 722 O O . LEU A 1 96 ? 8.018 -1.843 -23.319 1.00 93.25 96 LEU A O 1
ATOM 726 N N . LEU A 1 97 ? 8.023 -0.181 -21.804 1.00 94.56 97 LEU A N 1
ATOM 727 C CA . LEU A 1 97 ? 9.466 -0.155 -21.568 1.00 94.56 97 LEU A CA 1
ATOM 728 C C . LEU A 1 97 ? 9.888 -1.103 -20.442 1.00 94.56 97 LEU A C 1
ATOM 730 O O . LEU A 1 97 ? 11.014 -1.606 -20.434 1.00 94.56 97 LEU A O 1
ATOM 734 N N . GLY A 1 98 ? 9.001 -1.351 -19.476 1.00 94.25 98 GLY A N 1
ATOM 735 C CA . GLY A 1 98 ? 9.265 -2.295 -18.400 1.00 94.25 98 GLY A CA 1
ATOM 736 C C . GLY A 1 98 ? 8.356 -2.132 -17.192 1.00 94.25 98 GLY A C 1
ATOM 737 O O . GLY A 1 98 ? 7.197 -1.739 -17.285 1.00 94.25 98 GLY A O 1
ATOM 738 N N . THR A 1 99 ? 8.874 -2.505 -16.031 1.00 94.25 99 THR A N 1
ATOM 739 C CA . THR A 1 99 ? 8.137 -2.547 -14.768 1.00 94.25 99 THR A CA 1
ATOM 740 C C . THR A 1 99 ? 9.071 -2.141 -13.642 1.00 94.25 99 THR A C 1
ATOM 742 O O . THR A 1 99 ? 10.232 -2.556 -13.642 1.00 94.25 99 THR A O 1
ATOM 745 N N . LEU A 1 100 ? 8.566 -1.358 -12.689 1.00 95.69 100 LEU A N 1
ATOM 746 C CA . LEU A 1 100 ? 9.272 -1.114 -11.440 1.00 95.69 100 LEU A CA 1
ATOM 747 C C . LEU A 1 100 ? 9.162 -2.367 -10.573 1.00 95.69 100 LEU A C 1
ATOM 749 O O . LEU A 1 100 ? 8.062 -2.793 -10.220 1.00 95.69 100 LEU A O 1
ATOM 753 N N . LEU A 1 101 ? 10.308 -2.943 -10.229 1.00 94.94 101 LEU A N 1
ATOM 754 C CA . LEU A 1 101 ? 10.402 -4.078 -9.314 1.00 94.94 101 LEU A CA 1
ATOM 755 C C . LEU A 1 101 ? 11.018 -3.617 -8.004 1.00 94.94 101 LEU A C 1
ATOM 757 O O . LEU A 1 101 ? 11.847 -2.703 -8.011 1.00 94.94 101 LEU A O 1
ATOM 761 N N . ALA A 1 102 ? 10.640 -4.262 -6.900 1.00 95.94 102 ALA A N 1
ATOM 762 C CA . ALA A 1 102 ? 11.244 -3.974 -5.610 1.00 95.94 102 ALA A CA 1
ATOM 763 C C . ALA A 1 102 ? 12.775 -4.128 -5.683 1.00 95.94 102 ALA A C 1
ATOM 765 O O . ALA A 1 102 ? 13.292 -5.134 -6.177 1.00 95.94 102 ALA A O 1
ATOM 766 N N . THR A 1 103 ? 13.501 -3.111 -5.222 1.00 96.19 103 THR A N 1
ATOM 767 C CA . THR A 1 103 ? 14.973 -3.087 -5.200 1.00 96.19 103 THR A CA 1
ATOM 768 C C . THR A 1 103 ? 15.535 -3.805 -3.977 1.00 96.19 103 THR A C 1
ATOM 770 O O . THR A 1 103 ? 16.692 -4.225 -3.973 1.00 96.19 103 THR A O 1
ATOM 773 N N . SER A 1 104 ? 14.705 -3.969 -2.950 1.00 93.94 104 SER A N 1
ATOM 774 C CA . SER A 1 104 ? 14.974 -4.705 -1.724 1.00 93.94 104 SER A CA 1
ATOM 775 C C . SER A 1 104 ? 13.739 -5.510 -1.315 1.00 93.94 104 SER A C 1
ATOM 777 O O . SER A 1 104 ? 12.632 -5.275 -1.801 1.00 93.94 104 SER A O 1
ATOM 779 N N . VAL A 1 105 ? 13.935 -6.494 -0.435 1.00 94.94 105 VAL A N 1
ATOM 780 C CA . VAL A 1 105 ? 12.825 -7.282 0.114 1.00 94.94 105 VAL A CA 1
ATOM 781 C C . VAL A 1 105 ? 11.895 -6.344 0.896 1.00 94.94 105 VAL A C 1
ATOM 783 O O . VAL A 1 105 ? 12.402 -5.566 1.709 1.00 94.94 105 VAL A O 1
ATOM 786 N N . PRO A 1 106 ? 10.565 -6.406 0.693 1.00 97.06 106 PRO A N 1
ATOM 787 C CA . PRO A 1 106 ? 9.631 -5.577 1.436 1.00 97.06 106 PRO A CA 1
ATOM 788 C C . PRO A 1 106 ? 9.767 -5.726 2.946 1.00 97.06 106 PRO A C 1
ATOM 790 O O . PRO A 1 106 ? 10.064 -6.802 3.462 1.00 97.06 106 PRO A O 1
ATOM 793 N N . VAL A 1 107 ? 9.509 -4.633 3.655 1.00 98.12 107 VAL A N 1
ATOM 794 C CA . VAL A 1 107 ? 9.647 -4.540 5.106 1.00 98.12 107 VAL A CA 1
ATOM 795 C C . VAL A 1 107 ? 8.284 -4.300 5.735 1.00 98.12 107 VAL A C 1
ATOM 797 O O . VAL A 1 107 ? 7.554 -3.385 5.347 1.00 98.12 107 VAL A O 1
ATOM 800 N N . LEU A 1 108 ? 7.938 -5.105 6.735 1.00 97.94 108 LEU A N 1
ATOM 801 C CA . LEU A 1 108 ? 6.754 -4.899 7.556 1.00 97.94 108 LEU A CA 1
ATOM 802 C C . LEU A 1 108 ? 7.044 -3.804 8.585 1.00 97.94 108 LEU A C 1
ATOM 804 O O . LEU A 1 108 ? 7.660 -4.054 9.614 1.00 97.94 108 LEU A O 1
ATOM 808 N N . VAL A 1 109 ? 6.609 -2.577 8.322 1.00 97.69 109 VAL A N 1
ATOM 809 C CA . VAL A 1 109 ? 6.951 -1.421 9.169 1.00 97.69 109 VAL A CA 1
ATOM 810 C C . VAL A 1 109 ? 6.022 -1.266 10.370 1.00 97.69 109 VAL A C 1
ATOM 812 O O . VAL A 1 109 ? 6.433 -0.773 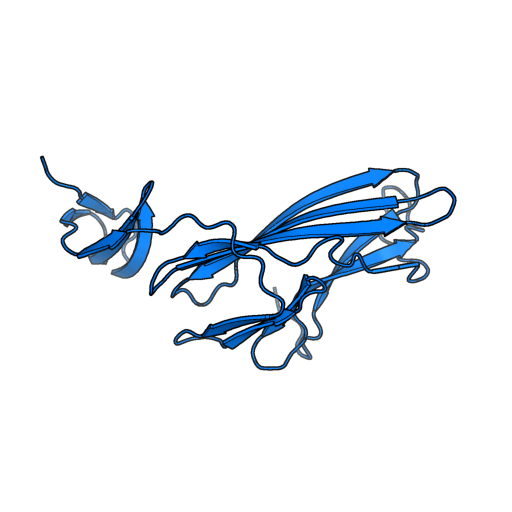11.422 1.00 97.69 109 VAL A O 1
ATOM 815 N N . GLU A 1 110 ? 4.773 -1.716 10.240 1.00 97.25 110 GLU A N 1
ATOM 816 C CA . GLU A 1 110 ? 3.783 -1.708 11.317 1.00 97.25 110 GLU A CA 1
ATOM 817 C C . GLU A 1 110 ? 2.971 -3.001 11.320 1.00 97.25 110 GLU A C 1
ATOM 819 O O . GLU A 1 110 ? 2.610 -3.515 10.260 1.00 97.25 110 GLU A O 1
ATOM 824 N N . ARG A 1 111 ? 2.646 -3.505 12.516 1.00 96.12 111 ARG A N 1
ATOM 825 C CA . ARG A 1 111 ? 1.836 -4.714 12.688 1.00 96.12 111 ARG A CA 1
ATOM 826 C C . ARG A 1 111 ? 0.950 -4.654 13.927 1.00 96.12 111 ARG A C 1
ATOM 828 O O . ARG A 1 111 ? 1.383 -4.286 15.016 1.00 96.12 111 ARG A O 1
ATOM 835 N N . SER A 1 112 ? -0.283 -5.109 13.770 1.00 95.19 112 SER A N 1
ATOM 836 C CA . SER A 1 112 ? -1.207 -5.478 14.842 1.00 95.19 112 SER A CA 1
ATOM 837 C C . SER A 1 112 ? -2.143 -6.588 14.341 1.00 95.19 112 SER A C 1
ATOM 839 O O . SER A 1 112 ? -1.992 -7.077 13.222 1.00 95.19 112 SER A O 1
ATOM 841 N N . ALA A 1 113 ? -3.133 -6.975 15.147 1.00 91.88 113 ALA A N 1
ATOM 842 C CA . ALA A 1 113 ? -4.164 -7.920 14.719 1.00 91.88 113 ALA A CA 1
ATOM 843 C C . ALA A 1 113 ? -5.101 -7.367 13.622 1.00 91.88 113 ALA A C 1
ATOM 845 O O . ALA A 1 113 ? -5.700 -8.155 12.898 1.00 91.88 113 ALA A O 1
ATOM 846 N N . TYR A 1 114 ? -5.230 -6.040 13.490 1.00 94.69 114 TYR A N 1
ATOM 847 C CA . TYR A 1 114 ? -6.218 -5.393 12.608 1.00 94.69 114 TYR A CA 1
ATOM 848 C C . TYR A 1 114 ? -5.606 -4.394 11.622 1.00 94.69 114 TYR A C 1
ATOM 850 O O . TYR A 1 114 ? -6.335 -3.696 10.924 1.00 94.69 114 TYR A O 1
ATOM 858 N N . HIS A 1 115 ? -4.276 -4.306 11.588 1.00 95.50 115 HIS A N 1
ATOM 859 C CA . HIS A 1 115 ? -3.535 -3.363 10.759 1.00 95.50 115 HIS A CA 1
ATOM 860 C C . HIS A 1 115 ? -2.149 -3.901 10.451 1.00 95.50 115 HIS A C 1
ATOM 862 O O . HIS A 1 115 ? -1.480 -4.434 11.343 1.00 95.50 115 HIS A O 1
ATOM 868 N N . ALA A 1 116 ? -1.702 -3.691 9.225 1.00 97.50 116 ALA A N 1
ATOM 869 C CA . ALA A 1 116 ? -0.326 -3.899 8.824 1.00 97.50 116 ALA A CA 1
ATOM 870 C C . ALA A 1 116 ? 0.083 -2.842 7.799 1.00 97.50 116 ALA A C 1
ATOM 872 O O . ALA A 1 116 ? -0.720 -2.442 6.957 1.00 97.50 116 ALA A O 1
ATOM 873 N N . VAL A 1 117 ? 1.344 -2.418 7.843 1.00 97.94 117 VAL A N 1
ATOM 874 C CA . VAL A 1 117 ? 1.925 -1.571 6.796 1.00 97.94 117 VAL A CA 1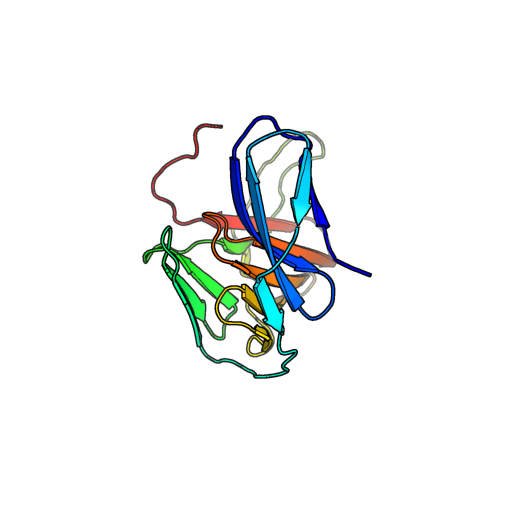
ATOM 875 C C . VAL A 1 117 ? 3.163 -2.250 6.257 1.00 97.94 117 VAL A C 1
ATOM 877 O O . VAL A 1 117 ? 4.081 -2.558 7.014 1.00 97.94 117 VAL A O 1
ATOM 880 N N . LEU A 1 118 ? 3.190 -2.447 4.946 1.00 97.75 118 LEU A N 1
ATOM 881 C CA . LEU A 1 118 ? 4.343 -2.944 4.216 1.00 97.75 118 LEU A CA 1
ATOM 882 C C . LEU A 1 118 ? 4.974 -1.789 3.437 1.00 97.75 118 LEU A C 1
ATOM 884 O O . LEU A 1 118 ? 4.252 -0.991 2.842 1.00 97.75 118 LEU A O 1
ATOM 888 N N . ALA A 1 119 ? 6.299 -1.691 3.437 1.00 98.06 119 ALA A N 1
ATOM 889 C CA . ALA A 1 119 ? 7.033 -0.678 2.691 1.00 98.06 119 ALA A CA 1
ATOM 890 C C . ALA A 1 119 ? 8.138 -1.313 1.844 1.00 98.06 119 ALA A C 1
ATOM 892 O O . ALA A 1 119 ? 8.791 -2.258 2.286 1.00 98.06 119 ALA A O 1
ATOM 893 N N . PHE A 1 120 ? 8.350 -0.794 0.640 1.00 97.38 120 PHE A N 1
ATOM 894 C CA . PHE A 1 120 ? 9.463 -1.179 -0.223 1.00 97.38 120 PHE A CA 1
ATOM 895 C C . PHE A 1 120 ? 9.775 -0.077 -1.231 1.00 97.38 120 PHE A C 1
ATOM 897 O O . PHE A 1 120 ? 8.890 0.675 -1.638 1.00 97.38 120 PHE A O 1
ATOM 904 N N . ASP A 1 121 ? 11.029 -0.032 -1.666 1.00 97.38 121 ASP A N 1
ATOM 905 C CA . ASP A 1 121 ? 11.447 0.795 -2.791 1.00 97.38 121 ASP A CA 1
ATOM 906 C C . ASP A 1 121 ? 11.397 -0.043 -4.065 1.00 97.38 121 ASP A C 1
ATOM 908 O O . ASP A 1 121 ? 11.783 -1.212 -4.056 1.00 97.38 121 ASP A O 1
ATOM 912 N N . ALA A 1 122 ? 10.948 0.542 -5.169 1.00 96.94 122 ALA A N 1
ATOM 913 C CA . ALA A 1 122 ? 10.900 -0.091 -6.476 1.00 96.94 122 ALA A CA 1
ATOM 914 C C . ALA A 1 122 ? 11.600 0.773 -7.525 1.00 96.94 122 ALA A C 1
ATOM 916 O O . ALA A 1 122 ? 11.613 2.000 -7.423 1.00 96.94 122 ALA A O 1
ATOM 917 N N . ALA A 1 123 ? 12.192 0.145 -8.538 1.00 97.50 123 ALA A N 1
ATOM 9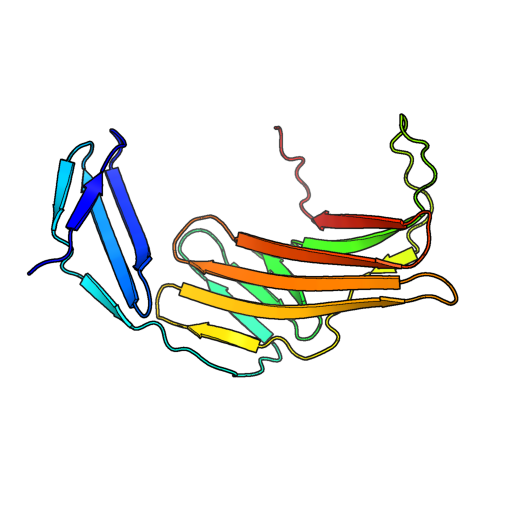18 C CA . ALA A 1 123 ? 12.898 0.869 -9.585 1.00 97.50 123 ALA A CA 1
ATOM 919 C C . ALA A 1 123 ? 12.806 0.193 -10.951 1.00 97.50 123 ALA A C 1
ATOM 921 O O . ALA A 1 123 ? 12.709 -1.030 -11.072 1.00 97.50 123 ALA A O 1
ATOM 922 N N . TRP A 1 124 ? 12.898 1.027 -11.979 1.00 97.31 124 TRP A N 1
ATOM 923 C CA . TRP A 1 124 ? 13.147 0.658 -13.362 1.00 97.31 124 TRP A CA 1
ATOM 924 C C . TRP A 1 124 ? 14.240 1.571 -13.926 1.00 97.31 124 TRP A C 1
ATOM 926 O O . TRP A 1 124 ? 14.271 2.770 -13.641 1.00 97.31 124 TRP A O 1
ATOM 936 N N . GLN A 1 125 ? 15.140 1.013 -14.735 1.00 96.50 125 GLN A N 1
ATOM 937 C CA . GLN A 1 125 ? 16.242 1.762 -15.328 1.00 96.50 125 GLN A CA 1
ATOM 938 C C . GLN A 1 125 ? 16.552 1.279 -16.746 1.00 96.50 125 GLN A C 1
ATOM 940 O O . GLN A 1 125 ? 16.528 0.085 -17.042 1.00 96.50 125 GLN A O 1
ATOM 945 N N . SER A 1 126 ? 16.895 2.236 -17.601 1.00 94.50 126 SER A N 1
ATOM 946 C CA . SER A 1 126 ? 17.477 2.045 -18.927 1.00 94.50 126 SER A CA 1
ATOM 947 C C . SER A 1 126 ? 18.771 2.866 -19.051 1.00 94.50 126 SER A C 1
ATOM 949 O O . SER A 1 126 ? 19.310 3.335 -18.049 1.00 94.50 126 SER A O 1
ATOM 951 N N . VAL A 1 127 ? 19.311 3.016 -20.264 1.00 93.00 127 VAL A N 1
ATOM 952 C CA . VAL A 1 127 ? 20.601 3.693 -20.490 1.00 93.00 127 VAL A CA 1
ATOM 953 C C . VAL A 1 127 ? 20.561 5.174 -20.091 1.00 93.00 127 VAL A C 1
ATOM 955 O O . VAL A 1 127 ? 21.521 5.669 -19.507 1.00 93.00 127 VAL A O 1
ATOM 958 N N . ASP A 1 128 ? 19.469 5.873 -20.396 1.00 94.69 128 ASP A N 1
ATOM 959 C CA . ASP A 1 128 ? 19.327 7.329 -20.260 1.00 94.69 128 ASP A CA 1
ATOM 960 C C . ASP A 1 128 ? 18.105 7.760 -19.432 1.00 94.69 128 ASP A C 1
ATOM 962 O O . ASP A 1 128 ? 17.891 8.952 -19.209 1.00 94.69 128 ASP A O 1
ATOM 966 N N . ARG A 1 129 ? 17.299 6.795 -18.979 1.00 95.88 129 ARG A N 1
ATOM 967 C CA . ARG A 1 129 ? 16.026 7.025 -18.289 1.00 95.88 129 ARG A CA 1
ATOM 968 C C . ARG A 1 129 ? 15.873 6.105 -17.088 1.00 95.88 129 ARG A C 1
ATOM 970 O O . ARG A 1 129 ? 16.284 4.943 -17.147 1.00 95.88 129 ARG A O 1
ATOM 977 N N . SER A 1 130 ? 15.232 6.590 -16.033 1.00 96.88 130 SER A N 1
ATOM 978 C CA . SER A 1 130 ? 14.906 5.795 -14.847 1.00 96.88 130 SER A CA 1
ATOM 979 C C . SER A 1 130 ? 13.629 6.275 -14.164 1.00 96.88 130 SER A C 1
ATOM 981 O O . SER A 1 130 ? 13.212 7.422 -14.319 1.00 96.88 130 SER A O 1
ATOM 983 N N . ALA A 1 131 ? 13.016 5.378 -13.397 1.00 97.38 131 ALA A N 1
ATOM 984 C CA . ALA A 1 131 ? 11.902 5.671 -12.507 1.00 97.38 131 ALA A CA 1
ATOM 985 C C . ALA A 1 131 ? 12.103 4.919 -11.189 1.00 97.38 131 ALA A C 1
ATOM 987 O O . ALA A 1 131 ? 12.448 3.735 -11.195 1.00 97.38 131 ALA A O 1
ATOM 988 N N . THR A 1 132 ? 11.883 5.595 -10.069 1.00 97.62 132 THR A N 1
ATOM 989 C CA . THR A 1 132 ? 11.940 5.026 -8.722 1.00 97.62 132 THR A CA 1
ATOM 990 C C . THR A 1 132 ? 10.650 5.338 -7.982 1.00 97.62 132 THR A C 1
ATOM 992 O O . THR A 1 132 ? 10.038 6.383 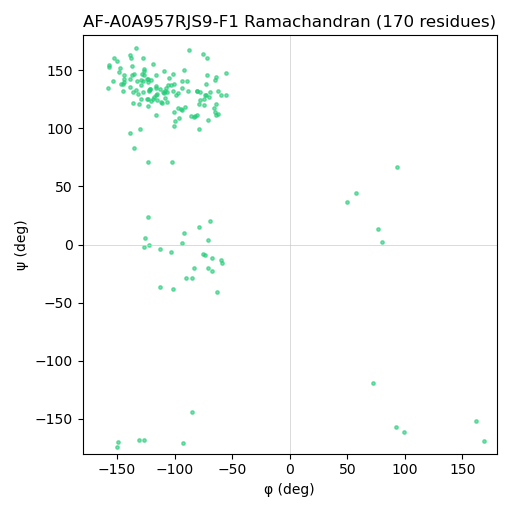-8.183 1.00 97.62 132 THR A O 1
ATOM 995 N N . ALA A 1 133 ? 10.218 4.420 -7.127 1.00 97.25 133 ALA A N 1
ATOM 996 C CA . ALA A 1 133 ? 9.022 4.579 -6.322 1.00 97.25 133 ALA A CA 1
ATOM 997 C C . ALA A 1 133 ? 9.283 4.119 -4.892 1.00 97.25 133 ALA A C 1
ATOM 999 O O . ALA A 1 133 ? 9.773 3.011 -4.691 1.00 97.25 133 ALA A O 1
ATOM 1000 N N . GLN A 1 134 ? 8.905 4.928 -3.909 1.00 97.88 134 GLN A N 1
ATOM 1001 C CA . GLN A 1 134 ? 8.754 4.471 -2.530 1.00 97.88 134 GLN A CA 1
ATOM 1002 C C . GLN A 1 134 ? 7.296 4.078 -2.333 1.00 97.88 134 GLN A C 1
ATOM 1004 O O . GLN A 1 134 ? 6.399 4.916 -2.455 1.00 97.88 134 GLN A O 1
ATOM 1009 N N . VAL A 1 135 ? 7.045 2.800 -2.070 1.00 96.94 135 VAL A N 1
ATOM 1010 C CA . VAL A 1 135 ? 5.695 2.243 -1.968 1.00 96.94 135 VAL A CA 1
ATOM 1011 C C . VAL A 1 135 ? 5.393 1.898 -0.518 1.00 96.94 135 VAL A C 1
ATOM 1013 O O . VAL A 1 135 ? 6.164 1.204 0.144 1.00 96.94 135 VAL A O 1
ATOM 1016 N N . ARG A 1 136 ? 4.233 2.344 -0.028 1.00 97.75 136 ARG A N 1
ATOM 1017 C CA . ARG A 1 136 ? 3.645 1.892 1.236 1.00 97.75 136 ARG A CA 1
ATOM 1018 C C . ARG A 1 136 ? 2.253 1.330 0.996 1.00 97.75 136 ARG A C 1
ATOM 1020 O O . ARG A 1 136 ? 1.380 2.010 0.458 1.00 97.75 136 ARG A O 1
ATOM 1027 N N . LEU A 1 137 ? 2.055 0.099 1.445 1.00 97.06 137 LEU A N 1
ATOM 1028 C CA . LEU A 1 137 ? 0.782 -0.608 1.423 1.00 97.06 137 LEU A CA 1
ATOM 1029 C C . LEU A 1 137 ? 0.235 -0.665 2.838 1.00 97.06 137 LEU A C 1
ATOM 1031 O O . LEU A 1 137 ? 0.900 -1.198 3.725 1.00 97.06 137 LEU A O 1
ATOM 1035 N N . THR A 1 138 ? -0.971 -0.151 3.043 1.00 97.38 138 THR A N 1
ATOM 1036 C CA . THR A 1 138 ? -1.655 -0.225 4.335 1.00 97.38 138 THR A CA 1
ATOM 1037 C C . THR A 1 138 ? -2.845 -1.164 4.233 1.00 97.38 138 THR A C 1
ATOM 1039 O O . THR A 1 138 ? -3.767 -0.939 3.443 1.00 97.38 138 THR A O 1
ATOM 1042 N N . PHE A 1 139 ? -2.813 -2.190 5.074 1.00 96.62 139 PHE A N 1
ATOM 1043 C CA . PHE A 1 139 ? -3.840 -3.204 5.230 1.00 96.62 139 PHE A CA 1
ATOM 1044 C C . PHE A 1 139 ? -4.565 -2.987 6.553 1.00 96.62 139 PHE A C 1
ATOM 1046 O O . PHE A 1 139 ? -3.922 -2.786 7.582 1.00 96.62 139 PHE A O 1
ATOM 1053 N N . ASP A 1 140 ? -5.891 -3.054 6.537 1.00 95.06 140 ASP A N 1
ATOM 1054 C CA . ASP A 1 140 ? -6.722 -2.951 7.732 1.00 95.06 140 ASP A CA 1
ATOM 1055 C C . ASP A 1 140 ? -8.015 -3.772 7.579 1.00 95.06 140 ASP A C 1
ATOM 1057 O O . ASP A 1 140 ? -8.155 -4.595 6.669 1.00 95.06 140 ASP A O 1
ATOM 1061 N N . ALA A 1 141 ? -8.956 -3.602 8.507 1.00 92.25 141 ALA A N 1
ATOM 1062 C CA . ALA A 1 141 ? -10.247 -4.286 8.475 1.00 92.25 141 ALA A CA 1
ATOM 1063 C C . ALA A 1 141 ? -11.223 -3.744 7.409 1.00 92.25 141 ALA A C 1
ATOM 1065 O O . ALA A 1 141 ? -12.271 -4.349 7.198 1.00 92.25 141 ALA A O 1
ATOM 1066 N N . SER A 1 142 ? -10.911 -2.625 6.750 1.00 91.75 142 SER A N 1
ATOM 1067 C CA . SER A 1 142 ? -11.774 -2.014 5.739 1.00 91.75 142 SER A CA 1
ATOM 1068 C C . SER A 1 142 ? -11.733 -2.795 4.413 1.00 91.75 142 SER A C 1
ATOM 1070 O O . SER A 1 142 ? -10.813 -3.581 4.168 1.00 91.75 142 SER A O 1
AT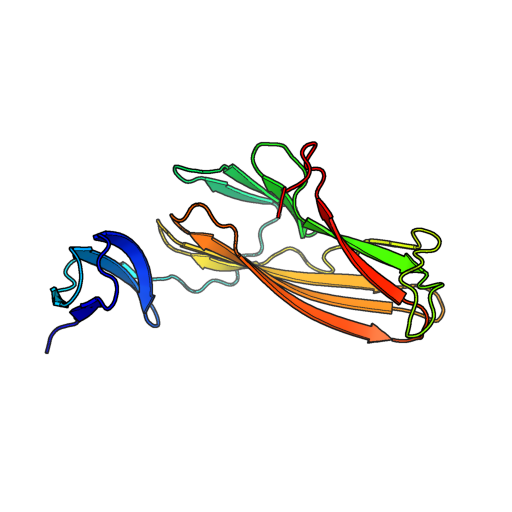OM 1072 N N . PRO A 1 143 ? -12.696 -2.577 3.500 1.00 91.06 143 PRO A N 1
ATOM 1073 C CA . PRO A 1 143 ? -12.660 -3.174 2.163 1.00 91.06 143 PRO A CA 1
ATOM 1074 C C . PRO A 1 143 ? -11.582 -2.571 1.244 1.00 91.06 143 PRO A C 1
ATOM 1076 O O . PRO A 1 143 ? -11.530 -2.922 0.069 1.00 91.06 143 PRO A O 1
ATOM 1079 N N . LEU A 1 144 ? -10.749 -1.646 1.734 1.00 92.12 144 LEU A N 1
ATOM 1080 C CA . LEU A 1 144 ? -9.764 -0.932 0.931 1.00 92.12 144 LEU A CA 1
ATOM 1081 C C . LEU A 1 144 ? -8.347 -1.428 1.231 1.00 92.12 144 LEU A C 1
ATOM 1083 O O . LEU A 1 144 ? -7.913 -1.471 2.381 1.00 92.12 144 LEU A O 1
ATOM 1087 N N . LEU A 1 145 ? -7.593 -1.722 0.173 1.00 93.50 145 LEU A N 1
ATOM 1088 C CA . LEU A 1 145 ? -6.134 -1.748 0.221 1.00 93.50 145 LEU A CA 1
ATOM 1089 C C . LEU A 1 145 ? -5.624 -0.355 -0.148 1.00 93.50 145 LEU A C 1
ATOM 1091 O O . LEU A 1 145 ? -5.874 0.129 -1.253 1.00 93.50 145 LEU A O 1
ATOM 1095 N N . ARG A 1 146 ? -4.917 0.301 0.771 1.00 94.81 146 ARG A N 1
ATOM 1096 C CA . ARG A 1 146 ? -4.441 1.673 0.564 1.00 94.81 146 ARG A CA 1
ATOM 1097 C C . ARG A 1 146 ? -2.999 1.673 0.074 1.00 94.81 146 ARG A C 1
ATOM 1099 O O . ARG A 1 146 ? -2.138 1.053 0.692 1.00 94.81 146 ARG A O 1
ATOM 1106 N N . TRP A 1 147 ? -2.757 2.418 -0.999 1.00 94.44 147 TRP A N 1
ATOM 1107 C CA . TRP A 1 147 ? -1.439 2.643 -1.582 1.00 94.44 147 TRP A CA 1
ATOM 1108 C C . TRP A 1 147 ? -1.019 4.089 -1.343 1.00 94.44 147 TRP A C 1
ATOM 1110 O O . TRP A 1 147 ? -1.782 5.013 -1.623 1.00 94.44 147 TRP A O 1
ATOM 1120 N N . ALA A 1 148 ? 0.200 4.284 -0.860 1.00 96.19 148 ALA A N 1
ATOM 1121 C CA . ALA A 1 148 ? 0.897 5.559 -0.921 1.00 96.19 148 ALA A CA 1
ATOM 1122 C C . ALA A 1 148 ? 2.174 5.350 -1.733 1.00 96.19 148 ALA A C 1
ATOM 1124 O O . ALA A 1 148 ? 2.946 4.436 -1.443 1.00 96.19 148 ALA A O 1
ATOM 1125 N N . ILE A 1 149 ? 2.351 6.158 -2.776 1.00 95.62 149 ILE A N 1
ATOM 1126 C CA . ILE A 1 149 ? 3.461 6.033 -3.717 1.00 95.62 149 ILE A CA 1
ATOM 1127 C C . ILE A 1 149 ? 4.084 7.406 -3.889 1.00 95.62 149 ILE A C 1
ATOM 1129 O O . ILE A 1 149 ? 3.414 8.339 -4.330 1.00 95.62 149 ILE A O 1
ATOM 1133 N N . GLU A 1 150 ? 5.364 7.509 -3.565 1.00 97.19 150 GLU A N 1
ATOM 1134 C CA . GLU A 1 150 ? 6.190 8.653 -3.935 1.00 97.19 150 GLU A CA 1
ATOM 1135 C C . GLU A 1 150 ? 7.023 8.245 -5.144 1.00 97.19 150 GLU A C 1
ATOM 1137 O O . GLU A 1 150 ? 7.829 7.321 -5.053 1.00 97.19 150 GLU A O 1
ATOM 1142 N N . LEU A 1 151 ? 6.772 8.885 -6.285 1.00 96.25 151 LEU A N 1
ATOM 1143 C CA . LEU A 1 151 ? 7.395 8.560 -7.564 1.00 96.25 151 LEU A CA 1
ATOM 1144 C C . LEU A 1 151 ? 8.398 9.651 -7.944 1.00 96.25 151 LEU A C 1
ATOM 1146 O O . LEU A 1 151 ? 8.057 10.833 -7.930 1.00 96.25 151 LEU A O 1
ATOM 1150 N N . ASP A 1 152 ? 9.596 9.239 -8.342 1.00 96.31 152 ASP A N 1
ATOM 1151 C CA . ASP A 1 152 ? 10.607 10.098 -8.953 1.00 96.31 152 ASP A CA 1
ATOM 1152 C C . ASP A 1 152 ? 11.069 9.487 -10.284 1.00 96.31 152 ASP A C 1
ATOM 1154 O O . ASP A 1 152 ? 11.010 8.273 -10.497 1.00 96.31 152 ASP A O 1
ATOM 1158 N N . SER A 1 153 ? 11.495 10.329 -11.219 1.00 94.56 153 SER A N 1
ATOM 1159 C CA . SER A 1 153 ? 11.949 9.881 -12.534 1.00 94.56 153 SER A CA 1
ATOM 1160 C C . SER A 1 153 ? 13.040 10.781 -13.093 1.00 94.56 153 SER A C 1
ATOM 1162 O O . SER A 1 153 ? 13.068 11.987 -12.852 1.00 94.56 153 SER A O 1
ATOM 1164 N N . GLN A 1 154 ? 13.939 10.185 -13.873 1.00 95.44 154 GLN A N 1
ATOM 1165 C CA . GLN A 1 154 ? 14.978 10.901 -14.604 1.00 95.44 154 GLN A CA 1
ATOM 1166 C C . GLN A 1 154 ? 14.898 10.589 -16.095 1.00 95.44 154 GLN A C 1
ATOM 1168 O O . GLN A 1 154 ? 14.654 9.450 -16.500 1.00 95.44 154 GLN A O 1
ATOM 1173 N N . GLY A 1 155 ? 15.150 11.614 -16.909 1.00 91.94 155 GLY A N 1
ATOM 1174 C CA . GLY A 1 155 ? 14.987 11.574 -18.360 1.00 91.94 155 GLY A CA 1
ATOM 1175 C C . GLY A 1 155 ? 13.668 12.208 -18.808 1.00 91.94 155 GLY A C 1
ATOM 1176 O O . GLY A 1 155 ? 13.072 12.999 -18.082 1.00 91.94 155 GLY A O 1
ATOM 1177 N N . ALA A 1 156 ? 13.238 11.896 -20.029 1.00 90.06 156 ALA A N 1
ATOM 1178 C CA . ALA A 1 156 ? 12.005 12.406 -20.626 1.00 90.06 156 ALA A CA 1
ATOM 1179 C C . ALA A 1 156 ? 11.207 11.269 -21.277 1.00 90.06 156 ALA A C 1
ATOM 1181 O O . ALA A 1 156 ? 11.723 10.163 -21.460 1.00 90.06 156 ALA A O 1
ATOM 1182 N N . ASN A 1 157 ? 9.964 11.571 -21.657 1.00 91.12 157 ASN A N 1
ATOM 1183 C CA . ASN A 1 157 ? 9.059 10.664 -22.365 1.00 91.12 157 ASN A CA 1
ATOM 1184 C C . ASN A 1 157 ? 8.808 9.353 -21.599 1.00 91.12 157 ASN A C 1
ATOM 1186 O O . ASN A 1 157 ? 8.870 8.259 -22.166 1.00 91.12 157 ASN A O 1
ATOM 1190 N N . LEU A 1 158 ? 8.582 9.470 -20.288 1.00 92.25 158 LEU A N 1
ATOM 1191 C CA . LEU A 1 158 ? 8.231 8.359 -19.412 1.00 92.25 158 LEU A CA 1
ATOM 1192 C C . LEU A 1 158 ? 6.833 8.559 -18.847 1.00 92.25 158 LEU A C 1
ATOM 1194 O O . LEU A 1 158 ? 6.519 9.618 -18.306 1.00 92.25 158 LEU A O 1
ATOM 1198 N N . ARG A 1 159 ? 6.059 7.483 -18.881 1.00 91.44 159 ARG A N 1
ATOM 1199 C CA . ARG A 1 159 ? 4.774 7.361 -18.209 1.00 91.44 159 ARG A CA 1
ATOM 1200 C C . ARG A 1 159 ? 4.820 6.171 -17.269 1.00 91.44 159 ARG A C 1
ATOM 1202 O O . ARG A 1 159 ? 5.243 5.085 -17.662 1.00 91.44 159 ARG A O 1
ATOM 1209 N N . VAL A 1 160 ? 4.384 6.367 -16.030 1.00 91.94 160 VAL A N 1
ATOM 1210 C CA . VAL A 1 160 ? 4.262 5.284 -15.048 1.00 91.94 160 VAL A CA 1
ATOM 1211 C C . VAL A 1 160 ? 2.790 5.047 -14.764 1.00 91.94 160 VAL A C 1
ATOM 1213 O O . VAL A 1 160 ? 2.082 5.952 -14.333 1.00 91.94 160 VAL A O 1
ATOM 1216 N N . GLU A 1 161 ? 2.341 3.818 -14.990 1.00 90.69 161 GLU A N 1
ATOM 1217 C CA . GLU A 1 161 ? 0.958 3.412 -14.768 1.00 90.69 161 GLU A CA 1
ATOM 1218 C C . GLU A 1 161 ? 0.872 2.281 -13.757 1.00 90.69 161 GLU A C 1
ATOM 1220 O O . GLU A 1 161 ? 1.671 1.342 -13.782 1.00 90.69 161 GLU A O 1
ATOM 1225 N N . MET A 1 162 ? -0.152 2.325 -12.910 1.00 88.69 162 MET A N 1
ATOM 1226 C CA . MET A 1 162 ? -0.529 1.179 -12.098 1.00 88.69 162 MET A CA 1
ATOM 1227 C C . MET A 1 162 ? -1.409 0.238 -12.925 1.00 88.69 162 MET A C 1
ATOM 1229 O O . MET A 1 162 ? -2.562 0.543 -13.221 1.00 88.69 162 MET A O 1
ATOM 1233 N N . ALA A 1 163 ? -0.862 -0.919 -13.284 1.00 82.31 163 ALA A N 1
ATOM 1234 C CA . ALA A 1 163 ? -1.588 -1.970 -13.969 1.00 82.31 163 ALA A CA 1
ATOM 1235 C C . ALA A 1 163 ? -2.416 -2.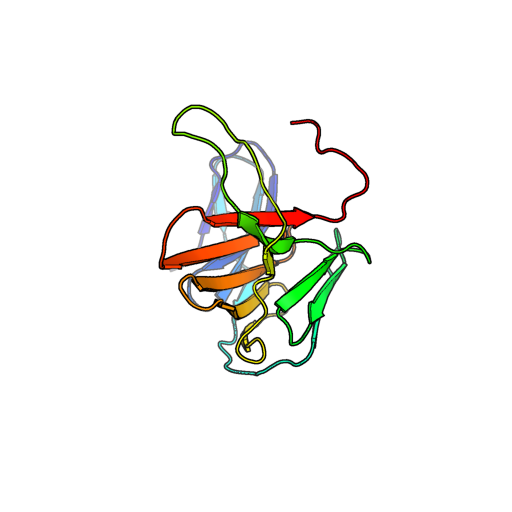792 -12.972 1.00 82.31 163 ALA A C 1
ATOM 1237 O O . ALA A 1 163 ? -1.916 -3.267 -11.946 1.00 82.31 163 ALA A O 1
ATOM 1238 N N . PHE A 1 164 ? -3.681 -3.003 -13.322 1.00 80.44 164 PHE A N 1
ATOM 1239 C CA . PHE A 1 164 ? -4.592 -3.909 -12.637 1.00 80.44 164 PHE A CA 1
ATOM 1240 C C . PHE A 1 164 ? -5.006 -4.999 -13.621 1.00 80.44 164 PHE A C 1
ATOM 1242 O O . PHE A 1 164 ? -5.509 -4.697 -14.701 1.00 80.44 164 PHE A O 1
ATOM 1249 N N . ALA A 1 165 ? -4.844 -6.271 -13.259 1.00 72.44 165 ALA A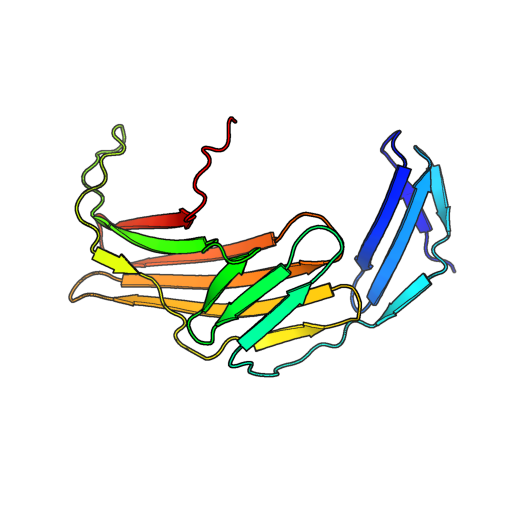 N 1
ATOM 1250 C CA . ALA A 1 165 ? -5.328 -7.381 -14.081 1.00 72.44 165 ALA A CA 1
ATOM 1251 C C . ALA A 1 165 ? -6.843 -7.609 -13.926 1.00 72.44 165 ALA A C 1
ATOM 1253 O O . ALA A 1 165 ? -7.355 -8.672 -14.287 1.00 72.44 165 ALA A O 1
ATOM 1254 N N . THR A 1 166 ? -7.582 -6.653 -13.355 1.00 63.22 166 THR A N 1
ATOM 1255 C CA . THR A 1 166 ? -9.005 -6.825 -13.088 1.00 63.22 166 THR A CA 1
ATOM 1256 C C . THR A 1 166 ? -9.761 -6.962 -14.410 1.00 63.22 166 THR A C 1
ATOM 1258 O O . THR A 1 166 ? -9.883 -6.037 -15.204 1.00 63.22 166 THR A O 1
ATOM 1261 N N . GLY A 1 167 ? -10.329 -8.148 -14.642 1.00 48.62 167 GLY A N 1
ATOM 1262 C CA . GLY A 1 167 ? -11.162 -8.458 -15.810 1.00 48.62 167 GLY A CA 1
ATOM 1263 C C . GLY A 1 167 ? -12.527 -7.755 -15.823 1.00 48.62 167 GLY A C 1
ATOM 1264 O O . GLY A 1 167 ? -13.450 -8.230 -16.483 1.00 48.62 167 GLY A O 1
ATOM 1265 N N . ARG A 1 168 ? -12.698 -6.665 -15.066 1.00 51.72 168 ARG A N 1
ATOM 1266 C CA . ARG A 1 168 ? -13.916 -5.854 -15.041 1.00 51.72 168 ARG A CA 1
ATOM 1267 C C . ARG A 1 168 ? -13.537 -4.375 -15.062 1.00 51.72 168 ARG A C 1
ATOM 1269 O O . ARG A 1 168 ? -12.839 -3.943 -14.145 1.00 51.72 168 ARG A O 1
ATOM 1276 N N . PRO A 1 169 ? -14.002 -3.602 -16.059 1.00 47.19 169 PRO A N 1
ATOM 1277 C CA . PRO A 1 169 ? -13.846 -2.159 -16.027 1.00 47.19 169 PRO A CA 1
ATOM 1278 C C . PRO A 1 169 ? -14.550 -1.628 -14.778 1.00 47.19 169 PRO A C 1
ATOM 1280 O O . PRO A 1 169 ? -15.714 -1.955 -14.528 1.00 47.19 169 PRO A O 1
ATOM 1283 N N . GLY A 1 170 ? -13.843 -0.827 -13.984 1.00 46.88 170 GLY A N 1
ATOM 1284 C CA . GLY A 1 170 ? -14.501 0.028 -13.009 1.00 46.88 170 GLY A CA 1
ATOM 1285 C C . GLY A 1 170 ? -15.380 0.998 -13.787 1.00 46.88 170 GLY A C 1
ATOM 1286 O O . GLY A 1 170 ? -14.864 1.815 -14.545 1.00 46.88 170 GLY A O 1
ATOM 1287 N N . ALA A 1 171 ? -16.699 0.870 -13.667 1.00 41.84 171 ALA A N 1
ATOM 1288 C CA . ALA A 1 171 ? -17.578 1.961 -14.050 1.00 41.84 171 ALA A CA 1
ATOM 1289 C C . ALA A 1 171 ? -17.387 3.044 -12.986 1.00 41.84 171 ALA A C 1
ATOM 1291 O O . ALA A 1 171 ? -17.763 2.837 -11.831 1.00 41.84 171 ALA A O 1
ATOM 1292 N N . ILE A 1 172 ? -16.711 4.126 -13.369 1.00 40.44 172 ILE A N 1
ATOM 1293 C CA . ILE A 1 172 ? -16.692 5.373 -12.603 1.00 40.44 172 ILE A CA 1
ATOM 1294 C C . ILE A 1 172 ? -18.042 6.060 -12.808 1.00 40.44 172 ILE A C 1
ATOM 1296 O O . ILE A 1 172 ? -18.504 6.083 -13.975 1.00 40.44 172 ILE A O 1
#